Protein AF-A0A3N4JCH1-F1 (afdb_monomer_lite)

pLDDT: mean 75.48, std 16.46, range [39.25, 91.44]

Sequence (77 aa):
MSFVLQQPESQPIRRRTHLTDENKLALVKICVENQADFQEQKKGQFWAMISGLLQQEVGVSLKDPAGMFKILFYVYL

Radius of gyration: 18.05 Å; chains: 1; bounding box: 63×38×26 Å

Organism: NCBI:txid1336337

Foldseek 3Di:
DDDDDDDPPDDPPPPPPDDDPVLVVLLVVLCVVCVVVDDPVCNVVVQVVSQVVSCVPPVDHDPGSPVVNVVVVVVVD

Secondary structure (DSSP, 8-state):
--------------------HHHHHHHHHHHHHTGGG--GGGHHHHHHHHHHHHHHHHSPPPS-HHHHHHHHHHH--

Structure (mmCIF, N/CA/C/O backbone):
data_AF-A0A3N4JCH1-F1
#
_entry.id   AF-A0A3N4JCH1-F1
#
loop_
_atom_site.group_PDB
_atom_site.id
_atom_site.type_symbol
_atom_site.label_atom_id
_atom_site.label_alt_id
_atom_site.label_comp_id
_atom_site.label_asym_id
_atom_site.label_entity_id
_atom_site.label_seq_id
_atom_site.pdbx_PDB_ins_code
_atom_site.Cartn_x
_atom_site.Cartn_y
_atom_site.Cartn_z
_atom_site.occupancy
_atom_site.B_iso_or_equiv
_atom_site.auth_seq_id
_atom_site.auth_comp_id
_atom_site.auth_asym_id
_atom_site.auth_atom_id
_atom_site.pdbx_PDB_model_num
ATOM 1 N N . MET A 1 1 ? 49.252 27.612 2.327 1.00 39.25 1 MET A N 1
ATOM 2 C CA . MET A 1 1 ? 48.138 27.637 1.355 1.00 39.25 1 MET A CA 1
ATOM 3 C C . MET A 1 1 ? 47.569 26.233 1.293 1.00 39.25 1 MET A C 1
ATOM 5 O O . MET A 1 1 ? 48.167 25.379 0.655 1.00 39.25 1 MET A O 1
ATOM 9 N N . SER A 1 2 ? 46.507 25.962 2.049 1.00 40.69 2 SER A N 1
ATOM 10 C CA . SER A 1 2 ? 45.931 24.618 2.154 1.00 40.69 2 SER A CA 1
ATOM 11 C C . SER A 1 2 ? 44.692 24.544 1.267 1.00 40.69 2 SER A C 1
ATOM 13 O O . SER A 1 2 ? 43.750 25.308 1.466 1.00 40.69 2 SER A O 1
ATOM 15 N N . PHE A 1 3 ? 44.726 23.668 0.263 1.00 45.84 3 PHE A N 1
ATOM 16 C CA . PHE A 1 3 ? 43.604 23.395 -0.633 1.00 45.84 3 PHE A CA 1
ATOM 17 C C . PHE A 1 3 ? 42.544 22.573 0.109 1.00 45.84 3 PHE A C 1
ATOM 19 O O . PHE A 1 3 ? 42.826 21.483 0.604 1.00 45.84 3 PHE A O 1
ATOM 26 N N . VAL A 1 4 ? 41.326 23.108 0.192 1.00 47.94 4 VAL A N 1
ATOM 27 C CA . VAL A 1 4 ? 40.148 22.403 0.708 1.00 47.94 4 VAL A CA 1
ATOM 28 C C . VAL A 1 4 ? 39.625 21.501 -0.409 1.00 47.94 4 VAL A C 1
ATOM 30 O O . VAL A 1 4 ? 39.176 21.991 -1.442 1.00 47.94 4 VAL A O 1
ATOM 33 N N . LEU A 1 5 ? 39.702 20.182 -0.221 1.00 49.31 5 LEU A N 1
ATOM 34 C CA . LEU A 1 5 ? 39.041 19.219 -1.101 1.00 49.31 5 LEU A CA 1
ATOM 35 C C . LEU A 1 5 ? 37.537 19.240 -0.810 1.00 49.31 5 LEU A C 1
ATOM 37 O O . LEU A 1 5 ? 37.075 18.770 0.228 1.00 49.31 5 LEU A O 1
ATOM 41 N N . GLN A 1 6 ? 36.794 19.827 -1.742 1.00 45.56 6 GLN A N 1
ATOM 42 C CA . GLN A 1 6 ? 35.340 19.860 -1.776 1.00 45.56 6 GLN A CA 1
ATOM 43 C C . GLN A 1 6 ? 34.803 18.428 -1.938 1.00 45.56 6 GLN A C 1
ATOM 45 O O . GLN A 1 6 ? 35.063 17.772 -2.946 1.00 45.56 6 GLN A O 1
ATOM 50 N N . GLN A 1 7 ? 34.085 17.925 -0.931 1.00 49.69 7 GLN A N 1
ATOM 51 C CA . GLN A 1 7 ? 33.355 16.658 -1.034 1.00 49.69 7 GLN A CA 1
ATOM 52 C C . GLN A 1 7 ? 32.255 16.791 -2.102 1.00 49.69 7 GLN A C 1
ATOM 54 O O . GLN A 1 7 ? 31.540 17.796 -2.096 1.00 49.69 7 GLN A O 1
ATOM 59 N N . PRO A 1 8 ? 32.087 15.811 -3.008 1.00 47.78 8 PRO A N 1
ATOM 60 C CA . PRO A 1 8 ? 30.985 15.829 -3.956 1.00 47.78 8 PRO A CA 1
ATOM 61 C C . PRO A 1 8 ? 29.672 15.653 -3.191 1.00 47.78 8 PRO A C 1
ATOM 63 O O . PRO A 1 8 ? 29.514 14.710 -2.413 1.00 47.78 8 PRO A O 1
ATOM 66 N N . GLU A 1 9 ? 28.742 16.583 -3.406 1.00 44.81 9 GLU A N 1
ATOM 67 C CA . GLU A 1 9 ? 27.389 16.532 -2.868 1.00 44.81 9 GLU A CA 1
ATOM 68 C C . GLU A 1 9 ? 26.753 15.183 -3.213 1.00 44.81 9 GLU A C 1
ATOM 70 O O . GLU A 1 9 ? 26.504 14.850 -4.374 1.00 44.81 9 GLU A O 1
ATOM 75 N N . SER A 1 10 ? 26.541 14.379 -2.172 1.00 45.91 1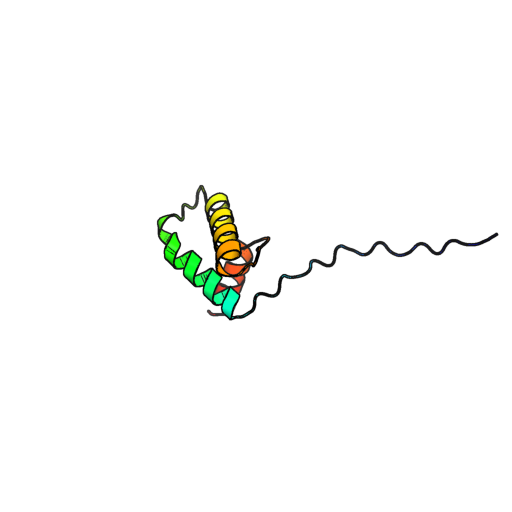0 SER A N 1
ATOM 76 C CA . SER A 1 10 ? 25.873 13.091 -2.253 1.00 45.91 10 SER A CA 1
ATOM 77 C C . SER A 1 10 ? 24.463 13.332 -2.785 1.00 45.91 10 SER A C 1
ATOM 79 O O . SER A 1 10 ? 23.594 13.841 -2.075 1.00 45.91 10 SER A O 1
ATOM 81 N N . GLN A 1 11 ? 24.247 13.013 -4.064 1.00 51.03 11 GLN A N 1
ATOM 82 C CA . GLN A 1 11 ? 22.916 12.959 -4.661 1.00 51.03 11 GLN A CA 1
ATOM 83 C C . GLN A 1 11 ? 22.007 12.177 -3.707 1.00 51.03 11 GLN A C 1
ATOM 85 O O . GLN A 1 11 ? 22.461 11.164 -3.165 1.00 51.03 11 GLN A O 1
ATOM 90 N N . PRO A 1 12 ? 20.747 12.590 -3.474 1.00 45.12 12 PRO A N 1
ATOM 91 C CA . PRO A 1 12 ? 19.863 11.837 -2.607 1.00 45.12 12 PRO A CA 1
ATOM 92 C C . PRO A 1 12 ? 19.685 10.464 -3.241 1.00 45.12 12 PRO A C 1
ATOM 94 O O . PRO A 1 12 ? 18.933 10.305 -4.205 1.00 45.12 12 PRO A O 1
ATOM 97 N N . ILE A 1 13 ? 20.416 9.477 -2.716 1.00 46.62 13 ILE A N 1
ATOM 98 C CA . ILE A 1 13 ? 20.226 8.067 -3.007 1.00 46.62 13 ILE A CA 1
ATOM 99 C C . ILE A 1 13 ? 18.748 7.859 -2.731 1.00 46.62 13 ILE A C 1
ATOM 101 O O . ILE A 1 13 ? 18.317 7.878 -1.576 1.00 46.62 13 ILE A O 1
ATOM 105 N N . ARG A 1 14 ? 17.946 7.768 -3.799 1.00 48.06 14 ARG A N 1
ATOM 106 C CA . ARG A 1 14 ? 16.538 7.404 -3.719 1.00 48.06 14 ARG A CA 1
ATOM 107 C C . ARG A 1 14 ? 16.554 5.996 -3.155 1.00 48.06 14 ARG A C 1
ATOM 109 O O . ARG A 1 14 ? 16.662 5.036 -3.913 1.00 48.06 14 ARG A O 1
ATOM 116 N N . ARG A 1 15 ? 16.554 5.886 -1.824 1.00 51.81 15 ARG A N 1
ATOM 117 C CA . ARG A 1 15 ? 16.446 4.630 -1.096 1.00 51.81 15 ARG A CA 1
ATOM 118 C C . ARG A 1 15 ? 15.129 4.040 -1.566 1.00 51.81 15 ARG A C 1
ATOM 120 O O . ARG A 1 15 ? 14.065 4.475 -1.138 1.00 51.81 15 ARG A O 1
ATOM 127 N N . ARG A 1 16 ? 15.198 3.155 -2.562 1.00 55.31 16 ARG A N 1
ATOM 128 C CA . ARG A 1 16 ? 14.052 2.372 -2.999 1.00 55.31 16 ARG A CA 1
ATOM 129 C C . ARG A 1 16 ? 13.667 1.575 -1.770 1.00 55.31 16 ARG A C 1
ATOM 131 O O . ARG A 1 16 ? 14.434 0.719 -1.342 1.00 55.31 16 ARG A O 1
ATOM 138 N N . THR A 1 17 ? 12.541 1.927 -1.162 1.00 61.16 17 THR A N 1
ATOM 139 C CA . THR A 1 17 ? 11.959 1.134 -0.088 1.00 61.16 17 THR A CA 1
ATOM 140 C C . THR A 1 17 ? 11.700 -0.239 -0.686 1.00 61.16 17 THR A C 1
ATOM 142 O O . THR A 1 17 ? 10.824 -0.397 -1.537 1.00 61.16 17 THR A O 1
ATOM 145 N N . HIS A 1 18 ? 12.552 -1.200 -0.347 1.00 64.44 18 HIS A N 1
ATOM 146 C CA . HIS A 1 18 ? 12.439 -2.551 -0.859 1.00 64.44 18 HIS A CA 1
ATOM 147 C C . HIS A 1 18 ? 11.299 -3.207 -0.085 1.00 64.44 18 HIS A C 1
ATOM 149 O O . HIS A 1 18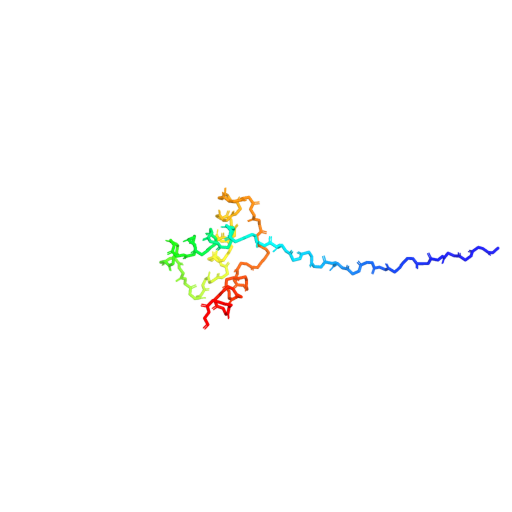 ? 11.464 -3.554 1.083 1.00 64.44 18 HIS A O 1
ATOM 155 N N . LEU A 1 19 ? 10.115 -3.297 -0.695 1.00 73.19 19 LEU A N 1
ATOM 156 C CA . LEU A 1 19 ? 9.039 -4.082 -0.103 1.00 73.19 19 LEU A CA 1
ATOM 157 C C . LEU A 1 19 ? 9.419 -5.559 -0.184 1.00 73.19 19 LEU A C 1
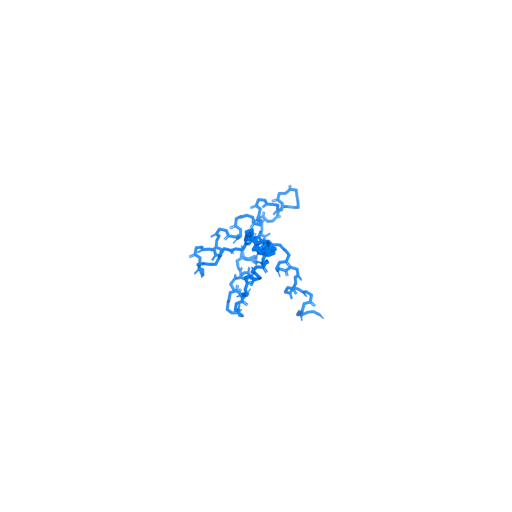ATOM 159 O O . LEU A 1 19 ? 9.740 -6.062 -1.263 1.00 73.19 19 LEU A O 1
ATOM 163 N N . THR A 1 20 ? 9.361 -6.242 0.956 1.00 82.38 20 THR A N 1
ATOM 164 C CA . THR A 1 20 ? 9.351 -7.705 1.011 1.00 82.38 20 THR A CA 1
ATOM 165 C C . THR A 1 20 ? 8.090 -8.237 0.336 1.00 82.38 20 THR A C 1
ATOM 167 O O . THR A 1 20 ? 7.109 -7.508 0.168 1.00 82.38 20 THR A O 1
ATOM 170 N N . ASP A 1 21 ? 8.095 -9.506 -0.061 1.00 81.62 21 ASP A N 1
ATOM 171 C CA . ASP A 1 21 ? 6.931 -10.118 -0.710 1.00 81.62 21 ASP A CA 1
ATOM 172 C C . ASP A 1 21 ? 5.692 -10.141 0.197 1.00 81.62 21 ASP A C 1
ATOM 174 O O . ASP A 1 21 ? 4.581 -9.919 -0.280 1.00 81.62 21 ASP A O 1
ATOM 178 N N . GLU A 1 22 ? 5.883 -10.247 1.513 1.00 84.31 22 GLU A N 1
ATOM 179 C CA . GLU A 1 22 ? 4.820 -10.082 2.513 1.00 84.31 22 GLU A CA 1
ATOM 180 C C . GLU A 1 22 ? 4.210 -8.673 2.479 1.00 84.31 22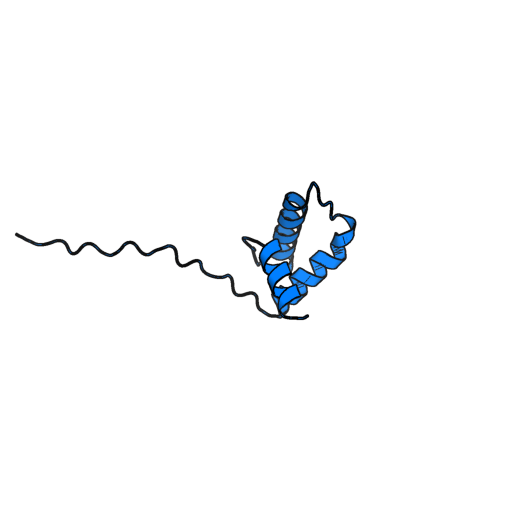 GLU A C 1
ATOM 182 O O . GLU A 1 22 ? 2.989 -8.524 2.441 1.00 84.31 22 GLU A O 1
ATOM 187 N N . ASN A 1 23 ? 5.039 -7.628 2.390 1.00 84.81 23 ASN A N 1
ATOM 188 C CA . ASN A 1 23 ? 4.556 -6.248 2.299 1.00 84.81 23 ASN A CA 1
ATOM 189 C C . ASN A 1 23 ? 3.841 -5.985 0.968 1.00 84.81 23 ASN A C 1
ATOM 191 O O . ASN A 1 23 ? 2.871 -5.228 0.923 1.00 84.81 23 ASN A O 1
ATOM 195 N N . LYS A 1 24 ? 4.310 -6.593 -0.131 1.00 84.56 24 LYS A N 1
ATOM 196 C CA . LYS A 1 24 ? 3.637 -6.509 -1.439 1.00 84.56 24 LYS A CA 1
ATOM 197 C C . LYS A 1 24 ? 2.263 -7.169 -1.371 1.00 84.56 24 LYS A C 1
ATOM 199 O O . LYS A 1 24 ? 1.297 -6.607 -1.878 1.00 84.56 24 LYS A O 1
ATOM 204 N N . LEU A 1 25 ? 2.171 -8.329 -0.719 1.00 87.25 25 LEU A N 1
ATOM 205 C CA . LEU A 1 25 ? 0.909 -9.032 -0.520 1.00 87.25 25 LEU A CA 1
ATOM 206 C C . LEU A 1 25 ? -0.058 -8.206 0.336 1.00 87.25 25 LEU A C 1
ATOM 208 O O . LEU A 1 25 ? -1.226 -8.089 -0.027 1.00 87.25 25 LEU A O 1
ATOM 212 N N . ALA A 1 26 ? 0.424 -7.596 1.422 1.00 88.44 26 ALA A N 1
ATOM 213 C CA . ALA A 1 26 ? -0.372 -6.691 2.250 1.00 88.44 26 ALA A CA 1
ATOM 214 C C . ALA A 1 26 ? -0.891 -5.492 1.440 1.00 88.44 26 ALA A C 1
ATOM 216 O O . ALA A 1 26 ? -2.080 -5.192 1.483 1.00 88.44 26 ALA A O 1
ATOM 217 N N . LEU A 1 27 ? -0.037 -4.866 0.620 1.00 87.44 27 LEU A N 1
ATOM 218 C CA . LEU A 1 27 ? -0.443 -3.772 -0.265 1.00 87.44 27 LEU A CA 1
ATOM 219 C C . LEU A 1 27 ? -1.576 -4.190 -1.211 1.00 87.44 27 LEU A C 1
ATOM 221 O O . LEU A 1 27 ? -2.560 -3.463 -1.341 1.00 87.44 27 LEU A O 1
ATOM 225 N N . VAL A 1 28 ? -1.455 -5.349 -1.864 1.00 87.56 28 VAL A N 1
ATOM 226 C CA . VAL A 1 28 ? -2.489 -5.850 -2.782 1.00 87.56 28 VAL A CA 1
ATOM 227 C C . VAL A 1 28 ? -3.785 -6.160 -2.034 1.00 87.56 28 VAL A C 1
ATOM 229 O O . VAL A 1 28 ? -4.844 -5.752 -2.501 1.00 87.56 28 VAL A O 1
ATOM 232 N N . LYS A 1 29 ? -3.715 -6.812 -0.866 1.00 90.56 29 LYS A N 1
ATOM 233 C CA . LYS A 1 29 ? -4.896 -7.105 -0.037 1.00 90.56 29 LYS A CA 1
ATOM 234 C C . LYS A 1 29 ? -5.654 -5.834 0.334 1.00 90.56 29 LYS A C 1
ATOM 236 O O . LYS A 1 29 ? -6.824 -5.724 -0.010 1.00 90.56 29 LYS A O 1
ATOM 241 N N . ILE A 1 30 ? -4.961 -4.840 0.890 1.00 90.56 30 ILE A N 1
ATOM 242 C CA . ILE A 1 30 ? -5.569 -3.565 1.288 1.00 90.56 30 ILE A CA 1
ATOM 243 C C . ILE A 1 30 ? -6.193 -2.861 0.072 1.00 90.56 30 ILE A C 1
ATOM 245 O O . ILE A 1 30 ? -7.297 -2.326 0.166 1.00 90.56 30 ILE A O 1
ATOM 249 N N . CYS A 1 31 ? -5.532 -2.884 -1.093 1.00 89.31 31 CYS A N 1
ATOM 250 C CA . CYS A 1 31 ? -6.096 -2.313 -2.321 1.00 89.31 31 CYS A CA 1
ATOM 251 C C . CYS A 1 31 ? -7.386 -3.020 -2.757 1.00 89.31 31 CYS A C 1
ATOM 253 O O . CYS A 1 31 ? -8.324 -2.354 -3.184 1.00 89.31 31 CYS A O 1
ATOM 255 N N . VAL A 1 32 ? -7.437 -4.351 -2.658 1.00 88.75 32 VAL A N 1
ATOM 256 C CA . VAL A 1 32 ? -8.619 -5.154 -3.004 1.00 88.75 32 VAL A CA 1
ATOM 257 C C . VAL A 1 32 ? -9.749 -4.927 -1.998 1.00 88.75 32 VAL A C 1
ATOM 259 O O . VAL A 1 32 ? -10.895 -4.771 -2.406 1.00 88.75 32 VAL A O 1
ATOM 262 N N . GLU A 1 33 ? -9.451 -4.856 -0.703 1.00 91.44 33 GLU A N 1
ATOM 263 C CA . GLU A 1 33 ? -10.454 -4.618 0.344 1.00 91.44 33 GLU A CA 1
ATOM 264 C C . GLU A 1 33 ? -11.097 -3.232 0.230 1.00 91.44 33 GLU A C 1
ATOM 266 O O . GLU A 1 33 ? -12.295 -3.088 0.448 1.00 91.44 33 GLU A O 1
ATOM 271 N N . ASN A 1 34 ? -10.326 -2.227 -0.193 1.00 89.06 34 ASN A N 1
ATOM 272 C CA . ASN A 1 34 ? -10.792 -0.846 -0.334 1.00 89.06 34 ASN A CA 1
ATOM 273 C C . ASN A 1 34 ? -11.166 -0.486 -1.784 1.00 89.06 34 ASN A C 1
ATOM 275 O O . ASN A 1 34 ? -11.388 0.681 -2.096 1.00 89.06 34 ASN A O 1
ATOM 279 N N . GLN A 1 35 ? -11.240 -1.458 -2.702 1.00 86.00 35 GLN A N 1
ATOM 280 C CA . GLN A 1 35 ? -11.462 -1.187 -4.132 1.00 86.00 35 GLN A CA 1
ATOM 281 C C . GLN A 1 35 ? -12.770 -0.425 -4.409 1.00 86.00 35 GLN A C 1
ATOM 283 O O . GLN A 1 35 ? -12.848 0.328 -5.375 1.00 86.00 35 GLN A O 1
ATOM 288 N N . ALA A 1 36 ? -13.786 -0.604 -3.558 1.00 89.12 36 ALA A N 1
ATOM 289 C CA . ALA A 1 36 ? -15.080 0.064 -3.680 1.00 89.12 36 ALA A CA 1
ATOM 290 C C . ALA A 1 36 ? -14.989 1.583 -3.444 1.00 89.12 36 ALA A C 1
ATOM 292 O O . ALA A 1 36 ? -15.768 2.343 -4.018 1.00 89.12 36 ALA A O 1
ATOM 293 N N . ASP A 1 37 ? -14.009 2.029 -2.655 1.00 86.56 37 ASP A N 1
ATOM 294 C CA . ASP A 1 37 ? -13.734 3.443 -2.386 1.00 86.56 37 ASP A CA 1
ATOM 295 C C . ASP A 1 37 ? -12.900 4.106 -3.493 1.00 86.56 37 ASP A C 1
ATOM 297 O O . ASP A 1 37 ? -12.671 5.322 -3.478 1.00 86.56 37 ASP A O 1
ATOM 301 N N . PHE A 1 38 ? -12.437 3.334 -4.482 1.00 87.50 38 PHE A N 1
ATOM 302 C CA . PHE A 1 38 ? -11.663 3.876 -5.587 1.00 87.50 38 PHE A CA 1
ATOM 303 C C . PHE A 1 38 ? -12.539 4.743 -6.498 1.00 87.50 38 PHE A C 1
ATOM 305 O O . PHE A 1 38 ? -13.432 4.273 -7.202 1.00 87.50 38 PHE A O 1
ATOM 312 N N . GLN A 1 39 ? -12.219 6.035 -6.543 1.00 88.38 39 GLN A N 1
ATOM 313 C CA . GLN A 1 39 ? -12.787 6.984 -7.496 1.00 88.38 39 GLN A CA 1
ATOM 314 C C . GLN A 1 39 ? -11.659 7.590 -8.328 1.00 88.38 39 GLN A C 1
ATOM 316 O O . GLN A 1 39 ? -10.740 8.192 -7.772 1.00 88.38 39 GLN A O 1
ATOM 321 N N . GLU A 1 40 ? -11.748 7.508 -9.659 1.00 83.81 40 GLU A N 1
ATOM 322 C CA . GLU A 1 40 ? -10.723 8.042 -10.578 1.00 83.81 40 GLU A CA 1
ATOM 323 C C . GLU A 1 40 ? -10.416 9.524 -10.289 1.00 83.81 40 GLU A C 1
ATOM 325 O O . GLU A 1 40 ? -9.255 9.933 -10.226 1.00 83.81 40 GLU A O 1
ATOM 330 N N . GLN A 1 41 ? -11.458 10.315 -10.012 1.00 86.31 41 GLN A N 1
ATOM 331 C CA . GLN A 1 41 ? -11.347 11.740 -9.678 1.00 86.31 41 GLN A CA 1
ATOM 332 C C . GLN A 1 41 ? -10.639 12.002 -8.336 1.00 86.31 41 GLN A C 1
ATOM 334 O O . GLN A 1 41 ? -10.121 13.095 -8.119 1.00 86.31 41 GLN A O 1
ATOM 339 N N . LYS A 1 42 ? -10.587 11.008 -7.438 1.00 87.19 42 LYS A N 1
ATOM 340 C CA . LYS A 1 42 ? -9.981 11.096 -6.098 1.00 87.19 42 LYS A CA 1
ATOM 341 C C . LYS A 1 42 ? -8.855 10.085 -5.881 1.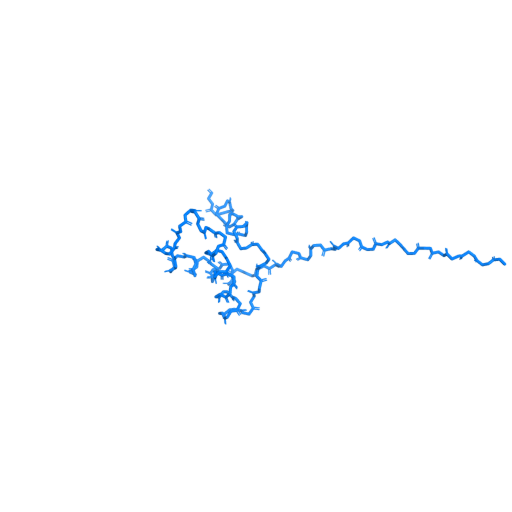00 87.19 42 LYS A C 1
ATOM 343 O O . LYS A 1 42 ? -8.483 9.816 -4.740 1.00 87.19 42 LYS A O 1
ATOM 348 N N . LYS A 1 43 ? -8.245 9.566 -6.951 1.00 86.62 43 LYS A N 1
ATOM 349 C CA . LYS A 1 43 ? -7.192 8.541 -6.852 1.00 86.62 43 LYS A CA 1
ATOM 350 C C . LYS A 1 43 ? -6.044 8.925 -5.918 1.00 86.62 43 LYS A C 1
ATOM 352 O O . LYS A 1 43 ? -5.534 8.073 -5.209 1.00 86.62 43 LYS A O 1
ATOM 357 N N . GLY A 1 44 ? -5.659 10.203 -5.865 1.00 87.12 44 GLY A N 1
ATOM 358 C CA . GLY A 1 44 ? -4.621 10.670 -4.939 1.00 87.12 44 GLY A CA 1
ATOM 359 C C . GLY A 1 44 ? -4.995 10.472 -3.464 1.00 87.12 44 GLY A C 1
ATOM 360 O O . GLY A 1 44 ? -4.161 10.026 -2.683 1.00 87.12 44 GLY A O 1
ATOM 361 N N . GLN A 1 45 ? -6.254 10.743 -3.098 1.00 88.44 45 GLN A N 1
ATOM 362 C CA . GLN A 1 45 ? -6.763 10.535 -1.736 1.00 88.44 45 GLN A CA 1
ATOM 363 C C . GLN A 1 45 ? -6.853 9.048 -1.404 1.00 88.44 45 GLN A C 1
ATOM 365 O O . GLN A 1 45 ? -6.441 8.641 -0.322 1.00 88.44 45 GLN A O 1
ATOM 370 N N . PHE A 1 46 ? -7.314 8.242 -2.362 1.00 89.88 46 PHE A N 1
ATOM 371 C CA . PHE A 1 46 ? -7.314 6.789 -2.239 1.00 89.88 46 PHE A CA 1
ATOM 372 C C . PHE A 1 46 ? -5.903 6.264 -1.945 1.00 89.88 46 PHE A C 1
ATOM 374 O O . PHE A 1 46 ? -5.679 5.605 -0.939 1.00 89.88 46 PHE A O 1
ATOM 381 N N . TRP A 1 47 ? -4.911 6.631 -2.755 1.00 89.31 47 TRP A N 1
ATOM 382 C CA . TRP A 1 47 ? -3.532 6.179 -2.559 1.00 89.31 47 TRP A CA 1
ATOM 383 C C . TRP A 1 47 ? -2.906 6.678 -1.250 1.00 89.31 47 TRP A C 1
ATOM 385 O O . TRP A 1 47 ? -2.145 5.940 -0.625 1.00 89.31 47 TRP A O 1
ATOM 395 N N . ALA A 1 48 ? -3.249 7.887 -0.799 1.00 88.50 48 ALA A N 1
ATOM 396 C CA . ALA A 1 48 ? -2.841 8.380 0.515 1.00 88.50 48 ALA A CA 1
ATOM 397 C C . ALA A 1 48 ? -3.439 7.533 1.655 1.00 88.50 48 ALA A C 1
ATOM 399 O O . ALA A 1 48 ? -2.717 7.163 2.580 1.00 88.50 48 ALA A O 1
ATOM 400 N N . MET A 1 49 ? -4.721 7.166 1.551 1.00 90.81 49 MET A N 1
ATOM 401 C CA . MET A 1 49 ? -5.388 6.262 2.492 1.00 90.81 49 MET A CA 1
ATOM 402 C C . MET A 1 49 ? -4.713 4.887 2.520 1.00 90.81 49 MET A C 1
ATOM 404 O O . MET A 1 49 ? -4.346 4.415 3.592 1.00 90.81 49 MET A O 1
ATOM 408 N N . ILE A 1 50 ? -4.462 4.286 1.352 1.00 90.50 50 ILE A N 1
ATOM 409 C CA . ILE A 1 50 ? -3.769 2.993 1.239 1.00 90.50 50 ILE A CA 1
ATOM 410 C C . ILE A 1 50 ? -2.381 3.050 1.888 1.00 90.50 50 ILE A C 1
ATOM 412 O O . ILE A 1 50 ? -2.005 2.127 2.605 1.00 90.50 50 ILE A O 1
ATOM 416 N N . SER A 1 51 ? -1.619 4.133 1.688 1.00 88.75 51 SER A N 1
ATOM 417 C CA . SER A 1 51 ? -0.313 4.284 2.343 1.00 88.75 51 SER A CA 1
ATOM 418 C C . SER A 1 51 ? -0.425 4.372 3.866 1.00 88.75 51 SER A C 1
ATOM 420 O O . SER A 1 51 ? 0.453 3.861 4.558 1.00 88.75 51 SER A O 1
ATOM 422 N N . GLY A 1 52 ? -1.463 5.029 4.390 1.00 89.19 52 GLY A N 1
ATOM 423 C CA . GLY A 1 52 ? -1.716 5.095 5.830 1.00 89.19 52 GLY A CA 1
ATOM 424 C C . GLY A 1 52 ? -2.061 3.725 6.411 1.00 89.19 52 GLY A C 1
ATOM 425 O O . GLY A 1 52 ? -1.468 3.312 7.404 1.00 89.19 52 GLY A O 1
ATOM 426 N N . LEU A 1 53 ? -2.950 2.988 5.741 1.00 89.88 53 LEU A N 1
ATOM 427 C CA . LEU A 1 53 ? -3.332 1.629 6.132 1.00 89.88 53 LEU A CA 1
ATOM 428 C C . LEU A 1 53 ? -2.137 0.672 6.098 1.00 89.88 53 LEU A C 1
ATOM 430 O O . LEU A 1 53 ? -1.934 -0.088 7.038 1.00 89.88 53 LEU A O 1
ATOM 434 N N . LEU A 1 54 ? -1.291 0.756 5.070 1.00 88.31 54 LEU A N 1
ATOM 435 C CA . LEU A 1 54 ? -0.079 -0.057 4.981 1.00 88.31 54 LEU A CA 1
ATOM 436 C C . LEU A 1 54 ? 0.910 0.259 6.114 1.00 88.31 54 LEU A C 1
ATOM 438 O O . LEU A 1 54 ? 1.522 -0.643 6.683 1.00 88.31 54 LEU A O 1
ATOM 442 N N . GLN A 1 55 ? 1.052 1.535 6.475 1.00 88.00 55 GLN A N 1
ATOM 443 C CA . GLN A 1 55 ? 1.886 1.925 7.607 1.00 88.00 55 GLN A CA 1
ATOM 444 C C . GLN A 1 55 ? 1.322 1.401 8.934 1.00 88.00 55 GLN A C 1
ATOM 446 O O . GLN A 1 55 ? 2.100 1.044 9.813 1.00 88.00 55 GLN A O 1
ATOM 451 N N . GLN A 1 56 ? 0.001 1.331 9.079 1.00 88.25 56 GLN A N 1
ATOM 452 C CA . GLN A 1 56 ? -0.644 0.787 10.272 1.00 88.25 56 GLN A CA 1
ATOM 453 C C . GLN A 1 56 ? -0.519 -0.743 10.361 1.00 88.25 56 GLN A C 1
ATOM 455 O O . GLN A 1 56 ? -0.220 -1.258 11.433 1.00 88.25 56 GLN A O 1
ATOM 460 N N . GLU A 1 57 ? -0.714 -1.454 9.249 1.00 84.88 57 GLU A N 1
ATOM 461 C CA . GLU A 1 57 ? -0.709 -2.924 9.191 1.00 84.88 57 GLU A CA 1
ATOM 462 C C . GLU A 1 57 ? 0.703 -3.519 9.268 1.00 84.88 57 GLU A C 1
ATOM 464 O O . GLU A 1 57 ? 0.951 -4.452 10.026 1.00 84.88 57 GLU A O 1
ATOM 469 N N . VAL A 1 58 ? 1.646 -2.986 8.482 1.00 84.31 58 VAL A N 1
ATOM 470 C CA . VAL A 1 58 ? 2.994 -3.569 8.329 1.00 84.31 58 VAL A CA 1
ATOM 471 C C . VAL A 1 58 ? 4.122 -2.611 8.714 1.00 84.31 58 VAL A C 1
ATOM 473 O O . VAL A 1 58 ? 5.297 -2.933 8.547 1.00 84.31 58 VAL A O 1
ATOM 476 N N . GLY A 1 59 ? 3.805 -1.413 9.215 1.00 84.25 59 GLY A N 1
ATOM 477 C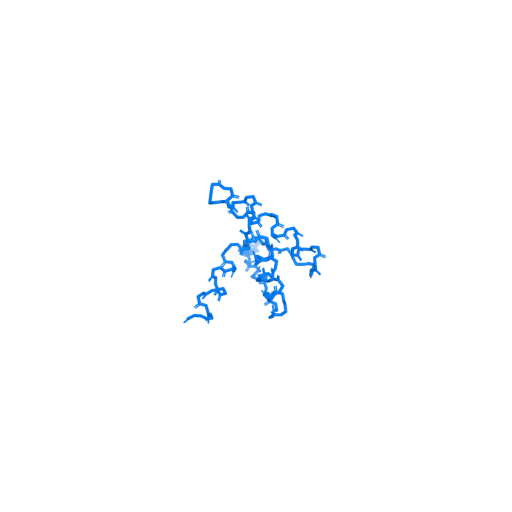 CA . GLY A 1 59 ? 4.818 -0.427 9.608 1.00 84.25 59 GLY A CA 1
ATOM 478 C C . GLY A 1 59 ? 5.551 0.222 8.430 1.00 84.25 59 GLY A C 1
ATOM 479 O O . GLY A 1 59 ? 6.537 0.932 8.634 1.00 84.25 59 GLY A O 1
ATOM 480 N N . VAL A 1 60 ? 5.102 -0.007 7.189 1.00 82.31 60 VAL A N 1
ATOM 481 C CA . VAL A 1 60 ? 5.782 0.477 5.981 1.00 82.31 60 VAL A CA 1
ATOM 482 C C . VAL A 1 60 ? 5.084 1.697 5.410 1.00 82.31 60 VAL A C 1
ATOM 484 O O . VAL A 1 60 ? 3.932 1.642 4.993 1.00 82.31 60 VAL A O 1
ATOM 487 N N . SER A 1 61 ? 5.836 2.792 5.308 1.00 79.31 61 SER A N 1
ATOM 488 C CA . SER A 1 61 ? 5.399 3.995 4.607 1.00 79.31 61 SER A CA 1
ATOM 489 C C . SER A 1 61 ? 5.873 3.966 3.153 1.00 79.31 61 SER A C 1
ATOM 491 O O . SER A 1 61 ? 7.076 3.898 2.867 1.00 79.31 61 SER A O 1
ATOM 493 N N . LEU A 1 62 ? 4.923 4.005 2.218 1.00 77.56 62 LEU A N 1
ATOM 494 C CA . LEU A 1 62 ? 5.196 4.059 0.788 1.00 77.56 62 LEU A CA 1
ATOM 495 C C . LEU A 1 62 ? 5.119 5.498 0.290 1.00 77.56 62 LEU A C 1
ATOM 497 O O . LEU A 1 62 ? 4.073 6.133 0.335 1.00 77.56 62 LEU A O 1
ATOM 501 N N . LYS A 1 63 ? 6.223 5.994 -0.276 1.00 77.38 63 LYS A N 1
ATOM 502 C CA . LYS A 1 63 ? 6.247 7.327 -0.895 1.00 77.38 63 LYS A CA 1
ATOM 503 C C . LYS A 1 63 ? 5.349 7.417 -2.136 1.00 77.38 63 LYS A C 1
ATOM 505 O O . LYS A 1 63 ? 4.806 8.479 -2.412 1.00 77.38 63 LYS A O 1
ATOM 510 N N . ASP A 1 64 ? 5.236 6.322 -2.888 1.00 80.81 64 ASP A N 1
ATOM 511 C CA . ASP A 1 64 ? 4.398 6.228 -4.086 1.00 80.81 64 ASP A CA 1
ATOM 512 C C . ASP A 1 64 ? 3.749 4.831 -4.181 1.00 80.81 64 ASP A C 1
ATOM 514 O O . ASP A 1 64 ? 4.294 3.923 -4.818 1.00 80.81 64 ASP A O 1
ATOM 518 N N . PRO A 1 65 ? 2.609 4.610 -3.503 1.00 81.00 65 PRO A N 1
ATOM 519 C CA . PRO A 1 65 ? 1.933 3.313 -3.511 1.00 81.00 65 PRO A CA 1
ATOM 520 C C . PRO A 1 65 ? 1.318 2.985 -4.879 1.00 81.00 65 PRO A C 1
ATOM 522 O O . PRO A 1 65 ? 1.300 1.822 -5.270 1.00 81.00 65 PRO A O 1
ATOM 525 N N . ALA A 1 66 ? 0.904 3.997 -5.649 1.00 82.62 66 ALA A N 1
ATOM 526 C CA . ALA A 1 66 ? 0.327 3.820 -6.980 1.00 82.62 66 ALA A CA 1
ATOM 527 C C . ALA A 1 66 ? 1.334 3.246 -7.990 1.00 82.62 66 ALA A C 1
ATOM 529 O O . ALA A 1 66 ? 1.017 2.313 -8.731 1.00 82.62 66 ALA A O 1
ATOM 530 N N . GLY A 1 67 ? 2.554 3.791 -8.036 1.00 83.12 67 GLY A N 1
ATOM 531 C CA . GLY A 1 67 ? 3.613 3.270 -8.896 1.00 83.12 67 GLY A CA 1
ATOM 532 C C . GLY A 1 67 ? 4.094 1.899 -8.442 1.00 83.12 67 GLY A C 1
ATOM 533 O O . GLY A 1 67 ? 4.318 1.040 -9.290 1.00 83.12 67 GLY A O 1
ATOM 534 N N . MET A 1 68 ? 4.172 1.652 -7.129 1.00 81.69 68 MET A N 1
ATOM 535 C CA . MET A 1 68 ? 4.499 0.321 -6.610 1.00 81.69 68 MET A CA 1
ATOM 536 C C . MET A 1 68 ? 3.456 -0.713 -7.045 1.00 81.69 68 MET A C 1
ATOM 538 O O . MET A 1 68 ? 3.818 -1.753 -7.585 1.00 81.69 68 MET A O 1
ATOM 542 N N . PHE A 1 69 ? 2.167 -0.402 -6.897 1.00 80.69 69 PHE A N 1
ATOM 543 C CA . PHE A 1 69 ? 1.082 -1.275 -7.339 1.00 80.69 69 PHE A CA 1
ATOM 544 C C . PHE A 1 69 ? 1.142 -1.543 -8.846 1.00 80.69 69 PHE A C 1
ATOM 546 O O . PHE A 1 69 ? 1.053 -2.692 -9.264 1.00 80.69 69 PHE A O 1
ATOM 553 N N . LYS A 1 70 ? 1.392 -0.517 -9.672 1.00 81.50 70 LYS A N 1
ATOM 554 C CA . LYS A 1 70 ? 1.604 -0.713 -11.116 1.00 81.50 70 LYS A CA 1
ATOM 555 C C . LYS A 1 70 ? 2.765 -1.662 -11.400 1.00 81.50 70 LYS A C 1
ATOM 557 O O . LYS A 1 70 ? 2.599 -2.570 -12.202 1.00 81.50 70 LYS A O 1
ATOM 562 N N . ILE A 1 71 ? 3.914 -1.480 -10.749 1.00 79.06 71 ILE A N 1
ATOM 563 C CA . ILE A 1 71 ? 5.077 -2.363 -10.929 1.00 79.06 71 ILE A CA 1
ATOM 564 C C . ILE A 1 71 ? 4.714 -3.807 -10.574 1.00 79.06 71 ILE A C 1
ATOM 566 O O . ILE A 1 71 ? 5.080 -4.711 -11.314 1.00 79.06 71 ILE A O 1
ATOM 570 N N . LEU A 1 72 ? 3.960 -4.030 -9.494 1.00 76.06 72 LEU A N 1
ATOM 571 C CA . LEU A 1 72 ? 3.476 -5.367 -9.150 1.00 76.06 72 LEU A CA 1
ATOM 572 C C . LEU A 1 72 ? 2.578 -5.932 -10.256 1.00 76.06 72 LEU A C 1
ATOM 574 O O . LEU A 1 72 ? 2.813 -7.041 -10.715 1.00 76.06 72 LEU A O 1
ATOM 578 N N . PHE A 1 73 ? 1.622 -5.159 -10.761 1.00 72.75 73 PHE A N 1
ATOM 579 C CA . PHE A 1 73 ? 0.756 -5.617 -11.850 1.00 72.75 73 PHE A CA 1
ATOM 580 C C . PHE A 1 73 ? 1.521 -5.962 -13.135 1.00 72.75 73 PHE A C 1
ATOM 582 O O . PHE A 1 73 ? 1.186 -6.948 -13.773 1.00 72.75 73 PHE A O 1
ATOM 589 N N . TYR A 1 74 ? 2.557 -5.201 -13.498 1.00 70.56 74 TYR A N 1
ATOM 590 C CA . TYR A 1 74 ? 3.368 -5.475 -14.694 1.00 70.56 74 TYR A CA 1
ATOM 591 C C . TYR A 1 74 ? 4.367 -6.627 -14.530 1.00 70.56 74 TYR A C 1
ATOM 593 O O . TYR A 1 74 ? 4.843 -7.154 -15.526 1.00 70.56 74 TYR A O 1
ATOM 601 N N . VAL A 1 75 ? 4.750 -6.977 -13.300 1.00 63.50 75 VAL A N 1
ATOM 602 C CA . VAL A 1 75 ? 5.693 -8.079 -13.039 1.00 63.50 75 VAL A CA 1
ATOM 603 C C . VAL A 1 75 ? 4.976 -9.430 -12.952 1.00 63.50 75 VAL A C 1
ATOM 605 O O . VAL A 1 75 ? 5.594 -10.459 -13.209 1.00 63.50 75 VAL A O 1
ATOM 608 N N . TYR A 1 76 ? 3.691 -9.436 -12.593 1.00 57.75 76 TYR A N 1
ATOM 609 C CA . TYR A 1 76 ? 2.893 -10.651 -12.396 1.00 57.75 76 TYR A CA 1
ATOM 610 C C . TYR A 1 76 ? 1.910 -10.957 -13.549 1.00 57.75 76 TYR A C 1
ATOM 612 O O . TYR A 1 76 ? 1.094 -11.868 -13.403 1.00 57.75 76 TYR A O 1
ATOM 620 N N . LEU A 1 77 ? 1.979 -10.227 -14.671 1.00 50.62 77 LEU A N 1
ATOM 621 C CA . LEU A 1 77 ? 1.151 -10.408 -15.875 1.00 50.62 77 LEU A CA 1
ATOM 622 C C . LEU A 1 77 ? 2.038 -10.567 -17.113 1.00 50.62 77 LEU A C 1
ATOM 624 O O . LEU A 1 77 ? 1.714 -11.438 -17.949 1.00 50.62 77 LEU A O 1
#